Protein AF-M1A283-F1 (afdb_monomer_lite)

Sequence (108 aa):
MWVCYCEGGASSSWCWYCCSSCPKKVLQFAGIEDVFTSSRGSTKTLGNFVKETFDYLMKTYGFLTPDFWKEPSFTKSPFQEYFDILAKPANKVIVYATEEAAPERFEA

Structure (mmCIF, N/CA/C/O backbone):
data_AF-M1A283-F1
#
_entry.id   AF-M1A283-F1
#
loop_
_atom_site.group_PDB
_atom_site.id
_atom_site.type_symbol
_atom_site.label_atom_id
_atom_site.label_alt_id
_atom_site.label_comp_id
_atom_site.label_asym_id
_atom_site.label_entity_id
_atom_site.label_seq_id
_atom_site.pdbx_PDB_ins_code
_atom_site.Cartn_x
_atom_site.Cartn_y
_atom_site.Cartn_z
_atom_site.occupancy
_atom_site.B_iso_or_equiv
_atom_site.auth_seq_id
_atom_site.auth_comp_id
_atom_site.auth_asym_id
_atom_site.auth_atom_id
_atom_site.pdbx_PDB_model_num
ATOM 1 N N . MET A 1 1 ? 1.338 -10.885 -23.058 1.00 28.64 1 MET A N 1
ATOM 2 C CA . MET A 1 1 ? 2.465 -10.377 -23.869 1.00 28.64 1 MET A CA 1
ATOM 3 C C . MET A 1 1 ? 3.256 -9.423 -22.984 1.00 28.64 1 MET A C 1
ATOM 5 O O . MET A 1 1 ? 2.750 -8.358 -22.668 1.00 28.64 1 MET A O 1
ATOM 9 N N . TRP A 1 2 ? 4.396 -9.861 -22.443 1.00 29.39 2 TRP A N 1
ATOM 10 C CA . TRP A 1 2 ? 5.180 -9.086 -21.471 1.00 29.39 2 TRP A CA 1
ATOM 11 C C . TRP A 1 2 ? 6.147 -8.154 -22.201 1.00 29.39 2 TRP A C 1
ATOM 13 O O . TRP A 1 2 ? 6.994 -8.625 -22.955 1.00 29.39 2 TRP A O 1
ATOM 23 N N . VAL A 1 3 ? 6.043 -6.848 -21.956 1.00 37.66 3 VAL A N 1
ATOM 24 C CA . VAL A 1 3 ? 7.045 -5.867 -22.387 1.00 37.66 3 VAL A CA 1
ATOM 25 C C . VAL A 1 3 ? 7.601 -5.185 -21.140 1.00 37.66 3 VAL A C 1
ATOM 27 O O . VAL A 1 3 ? 7.032 -4.224 -20.634 1.00 37.66 3 VAL A O 1
ATOM 30 N N . CYS A 1 4 ? 8.727 -5.697 -20.639 1.00 44.03 4 CYS A N 1
ATOM 31 C CA . CYS A 1 4 ? 9.607 -4.942 -19.747 1.00 44.03 4 CYS A CA 1
ATOM 32 C C . CYS A 1 4 ? 10.531 -4.088 -20.621 1.00 44.03 4 CYS A C 1
ATOM 34 O O . CYS A 1 4 ? 11.513 -4.587 -21.167 1.00 44.03 4 CYS A O 1
ATOM 36 N N . TYR A 1 5 ? 10.205 -2.806 -20.778 1.00 44.09 5 TYR A N 1
ATOM 37 C CA . TYR A 1 5 ? 11.028 -1.851 -21.520 1.00 44.09 5 TYR A CA 1
ATOM 38 C C . TYR A 1 5 ? 11.972 -1.131 -20.546 1.00 44.09 5 TYR A C 1
ATOM 40 O O . TYR A 1 5 ? 11.607 -0.140 -19.917 1.00 44.09 5 TYR A O 1
ATOM 48 N N . CYS A 1 6 ? 13.185 -1.663 -20.382 1.00 46.84 6 CYS A N 1
ATOM 49 C CA . CYS A 1 6 ? 14.248 -1.036 -19.596 1.00 46.84 6 CYS A CA 1
ATOM 50 C C . CYS A 1 6 ? 15.170 -0.236 -20.530 1.00 46.84 6 CYS A C 1
ATOM 52 O O . CYS A 1 6 ? 16.247 -0.697 -20.905 1.00 46.84 6 CYS A O 1
ATOM 54 N N . GLU A 1 7 ? 14.746 0.961 -20.936 1.00 50.47 7 GLU A N 1
ATOM 55 C CA . GLU A 1 7 ? 15.635 1.910 -21.615 1.00 50.47 7 GLU A CA 1
ATOM 56 C C . GLU A 1 7 ? 16.579 2.554 -20.593 1.00 50.47 7 GLU A C 1
ATOM 58 O O . GLU A 1 7 ? 16.143 3.295 -19.713 1.00 50.47 7 GLU A O 1
ATOM 63 N N . GLY A 1 8 ? 17.882 2.275 -20.707 1.00 46.16 8 GLY A N 1
ATOM 64 C CA . GLY A 1 8 ? 18.923 3.035 -20.004 1.00 46.16 8 GLY A CA 1
ATOM 65 C C . GLY A 1 8 ? 20.016 2.192 -19.345 1.00 46.16 8 GLY A C 1
ATOM 66 O O . GLY A 1 8 ? 19.959 1.895 -18.148 1.00 46.16 8 GLY A O 1
ATOM 67 N N . GLY A 1 9 ? 21.037 1.868 -20.148 1.00 51.44 9 GLY A N 1
ATOM 68 C CA . GLY A 1 9 ? 22.374 1.364 -19.802 1.00 51.44 9 GLY A CA 1
ATOM 69 C C . GLY A 1 9 ? 22.651 0.976 -18.344 1.00 51.44 9 GLY A C 1
ATOM 70 O O . GLY A 1 9 ? 22.853 1.831 -17.484 1.00 51.44 9 GLY A O 1
ATOM 71 N N . ALA A 1 10 ? 22.692 -0.328 -18.072 1.00 42.94 10 ALA A N 1
ATOM 72 C CA . ALA A 1 10 ? 23.628 -0.992 -17.155 1.00 42.94 10 ALA A CA 1
ATOM 73 C C . ALA A 1 10 ? 23.378 -2.512 -17.213 1.00 42.94 10 ALA A C 1
ATOM 75 O O . ALA A 1 10 ? 22.271 -2.949 -16.925 1.00 42.94 10 ALA A O 1
ATOM 76 N N . SER A 1 11 ? 24.411 -3.273 -17.598 1.00 44.56 11 SER A N 1
ATOM 77 C CA . SER A 1 11 ? 24.597 -4.735 -17.483 1.00 44.56 11 SER A CA 1
ATOM 78 C C . SER A 1 11 ? 23.332 -5.617 -17.422 1.00 44.56 11 SER A C 1
ATOM 80 O O . SER A 1 11 ? 22.706 -5.825 -16.381 1.00 44.56 11 SER A O 1
ATOM 82 N N . SER A 1 12 ? 22.999 -6.193 -18.573 1.00 50.75 12 SER A N 1
ATOM 83 C CA . SER A 1 12 ? 21.730 -6.834 -18.933 1.00 50.75 12 SER A CA 1
ATOM 84 C C . SER A 1 12 ? 21.395 -8.156 -18.223 1.00 50.75 12 SER A C 1
ATOM 86 O O . SER A 1 12 ? 20.257 -8.605 -18.328 1.00 50.75 12 SER A O 1
ATOM 88 N N . SER A 1 13 ? 22.327 -8.788 -17.501 1.00 45.25 13 SER A N 1
ATOM 89 C CA . SER A 1 13 ? 22.104 -10.145 -16.956 1.00 45.25 13 SER A CA 1
ATOM 90 C C . SER A 1 13 ? 21.457 -10.206 -15.571 1.00 45.25 13 SER A C 1
ATOM 92 O O . SER A 1 13 ? 20.961 -11.261 -15.194 1.00 45.25 13 SER A O 1
ATOM 94 N N . TRP A 1 14 ? 21.424 -9.109 -14.807 1.00 41.06 14 TRP A N 1
ATOM 95 C CA . TRP A 1 14 ? 20.956 -9.142 -13.407 1.00 41.06 14 TRP A CA 1
ATOM 96 C C . TRP A 1 14 ? 19.657 -8.365 -13.144 1.00 41.06 14 TRP A C 1
ATOM 98 O O . TRP A 1 14 ? 18.990 -8.595 -12.136 1.00 41.06 14 TRP A O 1
ATOM 108 N N . CYS A 1 15 ? 19.243 -7.477 -14.054 1.00 49.41 15 CYS A N 1
ATOM 109 C CA . CYS A 1 15 ? 18.059 -6.631 -13.856 1.00 49.41 15 CYS A CA 1
ATOM 110 C C . CYS A 1 15 ? 16.732 -7.421 -13.921 1.00 49.41 15 CYS A C 1
ATOM 112 O O . CYS A 1 15 ? 15.778 -7.092 -13.213 1.00 49.41 15 CYS A O 1
ATOM 114 N N . TRP A 1 16 ? 16.691 -8.515 -14.692 1.00 42.84 16 TRP A N 1
ATOM 115 C CA . TRP A 1 16 ? 15.477 -9.318 -14.887 1.00 42.84 16 TRP A CA 1
ATOM 116 C C . TRP A 1 16 ? 15.042 -10.075 -13.621 1.00 42.84 16 TRP A C 1
ATOM 118 O O . TRP A 1 16 ? 13.849 -10.152 -13.335 1.00 42.84 16 TRP A O 1
ATOM 128 N N . TYR A 1 17 ? 15.985 -10.580 -12.816 1.00 50.59 17 TYR A N 1
ATOM 129 C CA . TYR A 1 17 ? 15.652 -11.369 -11.622 1.00 50.59 17 TYR A CA 1
ATOM 130 C C . TYR A 1 17 ? 15.173 -10.498 -10.441 1.00 50.59 17 TYR A C 1
ATOM 132 O O . TYR A 1 17 ? 14.258 -10.884 -9.707 1.00 50.59 17 TYR A O 1
ATOM 140 N N . CYS A 1 18 ? 15.733 -9.288 -10.289 1.00 45.66 18 CYS A N 1
ATOM 141 C CA . CYS A 1 18 ? 15.370 -8.363 -9.206 1.00 45.66 18 CYS A CA 1
ATOM 142 C C . CYS A 1 18 ? 13.986 -7.717 -9.391 1.00 45.66 18 CYS A C 1
ATOM 144 O O . CYS A 1 18 ? 13.230 -7.626 -8.425 1.00 45.66 18 CYS A O 1
ATOM 146 N N . CYS A 1 19 ? 13.611 -7.312 -10.610 1.00 49.53 19 CYS A N 1
ATOM 147 C CA . CYS A 1 19 ? 12.323 -6.637 -10.828 1.00 49.53 19 CYS A CA 1
ATOM 148 C C . CYS A 1 19 ? 11.109 -7.577 -10.768 1.00 49.53 19 CYS A C 1
ATOM 150 O O . CYS A 1 19 ? 10.011 -7.118 -10.474 1.00 49.53 19 CYS A O 1
ATOM 152 N N . SER A 1 20 ? 11.277 -8.883 -11.009 1.00 59.16 20 SER A N 1
ATOM 153 C CA . SER A 1 20 ? 10.156 -9.836 -10.989 1.00 59.16 20 SER A CA 1
ATOM 154 C C . SER A 1 20 ? 9.795 -10.331 -9.583 1.00 59.16 20 SER A C 1
ATOM 156 O O . SER A 1 20 ? 8.638 -10.665 -9.332 1.00 59.16 20 SER A O 1
ATOM 158 N N . SER A 1 21 ? 10.761 -10.398 -8.661 1.00 65.94 21 SER A N 1
ATOM 159 C CA . SER A 1 21 ? 10.548 -10.989 -7.328 1.00 65.94 21 SER A CA 1
ATOM 160 C C . SER A 1 21 ? 10.044 -9.982 -6.289 1.00 65.94 21 SER A C 1
ATOM 162 O O . SER A 1 21 ? 9.279 -10.347 -5.396 1.00 65.94 21 SER A O 1
ATOM 164 N N . CYS A 1 22 ? 10.454 -8.715 -6.396 1.00 72.06 22 CYS A N 1
ATOM 165 C CA . CYS A 1 22 ? 10.062 -7.661 -5.459 1.00 72.06 22 CYS A CA 1
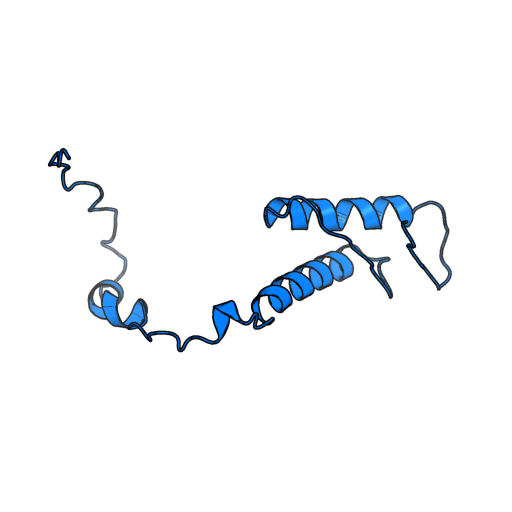ATOM 166 C C . CYS A 1 22 ? 8.558 -7.331 -5.435 1.00 72.06 22 CYS A C 1
ATOM 168 O O . CYS A 1 22 ? 8.007 -7.314 -4.33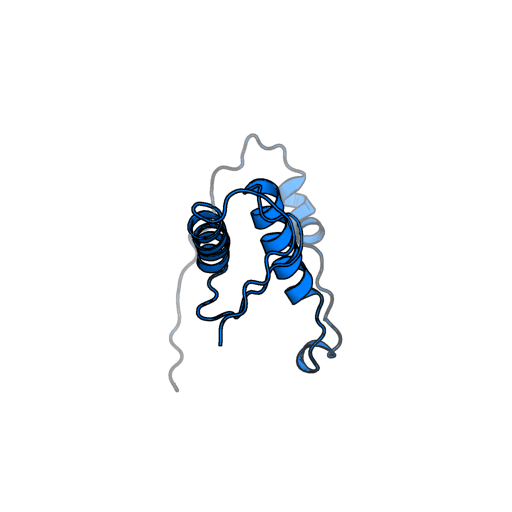4 1.00 72.06 22 CYS A O 1
ATOM 170 N N . PRO A 1 23 ? 7.861 -7.117 -6.572 1.00 77.81 23 PRO A N 1
ATOM 171 C CA . PRO A 1 23 ? 6.438 -6.771 -6.540 1.00 77.81 23 PRO A CA 1
ATOM 172 C C . PRO A 1 23 ? 5.599 -7.970 -6.105 1.00 77.81 23 PRO A C 1
ATOM 174 O O . PRO A 1 23 ? 4.612 -7.806 -5.399 1.00 77.81 23 PRO A O 1
ATOM 177 N N . LYS A 1 24 ? 6.025 -9.189 -6.462 1.00 82.88 24 LYS A N 1
ATOM 178 C CA . LYS A 1 24 ? 5.289 -10.424 -6.182 1.00 82.88 24 LYS A CA 1
ATOM 179 C C . LYS A 1 24 ? 5.010 -10.617 -4.691 1.00 82.88 24 LYS A C 1
ATOM 181 O O . LYS A 1 24 ? 3.899 -10.975 -4.330 1.00 82.88 24 LYS A O 1
ATOM 186 N N . LYS A 1 25 ? 5.987 -10.343 -3.820 1.00 86.19 25 LYS A N 1
ATOM 187 C CA . LYS A 1 25 ? 5.797 -10.463 -2.364 1.00 86.19 25 LYS A CA 1
ATOM 188 C C . LYS A 1 25 ? 4.841 -9.404 -1.815 1.00 86.19 25 LYS A C 1
ATOM 190 O O . LYS A 1 25 ? 3.990 -9.724 -0.997 1.00 86.19 25 LYS A O 1
ATOM 195 N N . VAL A 1 26 ? 4.961 -8.161 -2.282 1.00 86.88 26 VAL A N 1
ATOM 196 C CA . VAL A 1 26 ? 4.078 -7.060 -1.858 1.00 86.88 26 VAL A CA 1
ATOM 197 C C . VAL A 1 26 ? 2.629 -7.344 -2.262 1.00 86.88 26 VAL A C 1
ATOM 199 O O . VAL A 1 26 ? 1.723 -7.183 -1.454 1.00 86.88 26 VAL A O 1
ATOM 202 N N . LEU A 1 27 ? 2.418 -7.837 -3.483 1.00 87.19 27 LEU A N 1
ATOM 203 C CA . LEU A 1 27 ? 1.095 -8.182 -4.006 1.00 87.19 27 LEU A CA 1
ATOM 204 C C . LEU A 1 27 ? 0.471 -9.389 -3.289 1.00 87.19 27 LEU A C 1
ATOM 206 O O . LEU A 1 27 ? -0.727 -9.385 -3.026 1.00 87.19 27 LEU A O 1
ATOM 210 N N . GLN A 1 28 ? 1.285 -10.373 -2.893 1.00 89.19 28 GLN A N 1
ATOM 211 C CA . GLN A 1 28 ? 0.835 -11.488 -2.053 1.00 89.19 28 GLN A CA 1
ATOM 212 C C . GLN A 1 28 ? 0.370 -11.020 -0.671 1.00 89.19 28 GLN A C 1
ATOM 214 O O . GLN A 1 28 ? -0.654 -11.494 -0.190 1.00 89.19 28 GLN A O 1
ATOM 219 N N . PHE A 1 29 ? 1.073 -10.067 -0.047 1.00 88.75 29 PHE A N 1
ATOM 220 C CA . PHE A 1 29 ? 0.623 -9.483 1.222 1.00 88.75 29 PHE A CA 1
ATOM 221 C C . PHE A 1 29 ? -0.666 -8.670 1.077 1.00 88.75 29 PHE A C 1
ATOM 223 O O . PHE A 1 29 ? -1.451 -8.614 2.017 1.00 88.75 29 PHE A O 1
ATOM 230 N N . ALA A 1 30 ? -0.897 -8.069 -0.092 1.00 89.19 30 ALA A N 1
ATOM 231 C CA . ALA A 1 30 ? -2.148 -7.385 -0.402 1.00 89.19 30 ALA A CA 1
ATOM 232 C C . ALA A 1 30 ? -3.309 -8.350 -0.725 1.00 89.19 30 ALA A C 1
ATOM 234 O O . ALA A 1 30 ? -4.449 -7.905 -0.796 1.00 89.19 30 ALA A O 1
ATOM 235 N N . GLY A 1 31 ? -3.040 -9.648 -0.923 1.00 91.25 31 GLY A N 1
ATOM 236 C CA . GLY A 1 31 ? -4.058 -10.648 -1.263 1.00 91.25 31 GLY A CA 1
ATOM 237 C C . GLY A 1 31 ? -4.566 -10.574 -2.707 1.00 91.25 31 GLY A C 1
ATOM 238 O O . GLY A 1 31 ? -5.670 -11.028 -2.983 1.00 91.25 31 GLY A O 1
ATOM 239 N N . ILE A 1 32 ? -3.792 -9.990 -3.629 1.00 88.88 32 ILE A N 1
ATOM 240 C CA . ILE A 1 32 ? -4.176 -9.849 -5.043 1.00 88.88 32 ILE A CA 1
ATOM 241 C C . ILE A 1 32 ? -3.692 -11.082 -5.818 1.00 88.88 32 ILE A C 1
ATOM 243 O O . ILE A 1 32 ? -2.490 -11.352 -5.846 1.00 88.88 32 ILE A O 1
ATOM 247 N N . GLU A 1 33 ? -4.617 -11.818 -6.444 1.00 86.62 33 GLU A N 1
ATOM 248 C CA . GLU A 1 33 ? -4.320 -13.079 -7.146 1.00 86.62 33 GLU A CA 1
ATOM 249 C C . GLU A 1 33 ? -3.642 -12.849 -8.502 1.00 86.62 33 GLU A C 1
ATOM 251 O O . GLU A 1 33 ? -2.564 -13.390 -8.749 1.00 86.62 33 GLU A O 1
ATOM 256 N N . ASP A 1 34 ? -4.219 -11.981 -9.336 1.00 86.69 34 ASP A N 1
ATOM 257 C CA . ASP A 1 34 ? -3.735 -11.703 -10.687 1.00 86.69 34 ASP A CA 1
ATOM 258 C C . ASP A 1 34 ? -3.667 -10.197 -10.958 1.00 86.69 34 ASP A C 1
ATOM 260 O O . ASP A 1 34 ? -4.645 -9.463 -10.817 1.00 86.69 34 ASP A O 1
ATOM 264 N N . VAL A 1 35 ? -2.492 -9.719 -11.380 1.00 84.31 35 VAL A N 1
ATOM 265 C CA . VAL A 1 35 ? -2.280 -8.317 -11.755 1.00 84.31 35 VAL A CA 1
ATOM 266 C C . VAL A 1 35 ? -1.225 -8.193 -12.847 1.00 84.31 35 VAL A C 1
ATOM 268 O O . VAL A 1 35 ? -0.134 -8.766 -12.777 1.00 84.31 35 VAL A O 1
ATOM 271 N N . PHE A 1 36 ? -1.533 -7.393 -13.865 1.00 85.75 36 PHE A N 1
ATOM 272 C CA . PHE A 1 36 ? -0.543 -6.986 -14.852 1.00 85.75 36 PHE A CA 1
ATOM 273 C C . PHE A 1 36 ? 0.295 -5.848 -14.282 1.00 85.75 36 PHE A C 1
ATOM 275 O O . PHE A 1 36 ? -0.230 -4.808 -13.893 1.00 85.75 36 PHE A O 1
ATOM 282 N N . THR A 1 37 ? 1.612 -6.039 -14.240 1.00 79.75 37 THR A N 1
ATOM 283 C CA . THR A 1 37 ? 2.545 -5.025 -13.748 1.00 79.75 37 THR A CA 1
ATOM 284 C C . THR A 1 37 ? 3.449 -4.565 -14.880 1.00 79.75 37 THR A C 1
ATOM 286 O O . THR A 1 37 ? 4.056 -5.362 -15.591 1.00 79.75 37 THR A O 1
ATOM 289 N N . SER A 1 38 ? 3.540 -3.251 -15.049 1.00 80.88 38 SER A N 1
ATOM 290 C CA . SER A 1 38 ? 4.516 -2.612 -15.923 1.00 80.88 38 SER A CA 1
ATOM 291 C C . SER A 1 38 ? 5.231 -1.546 -15.117 1.00 80.88 38 SER A C 1
ATOM 293 O O . SER A 1 38 ? 4.583 -0.685 -14.524 1.00 80.88 38 SER A O 1
ATOM 295 N N . SER A 1 39 ? 6.556 -1.588 -15.093 1.00 75.12 39 SER A N 1
ATOM 296 C CA . SER A 1 39 ? 7.367 -0.571 -14.436 1.00 75.12 39 SER A CA 1
ATOM 297 C C . SER A 1 39 ? 8.175 0.197 -15.476 1.00 75.12 39 SER A C 1
ATOM 299 O O . SER A 1 39 ? 8.660 -0.369 -16.455 1.00 75.12 39 SER A O 1
ATOM 301 N N . ARG A 1 40 ? 8.284 1.514 -15.289 1.00 78.94 40 ARG A N 1
ATOM 302 C CA . ARG A 1 40 ? 9.057 2.420 -16.145 1.00 78.94 40 ARG A CA 1
ATOM 303 C C . ARG A 1 40 ? 9.901 3.323 -15.249 1.00 78.94 40 ARG A C 1
ATOM 305 O O . ARG A 1 40 ? 9.427 3.764 -14.207 1.00 78.94 40 ARG A O 1
ATOM 312 N N . GLY A 1 41 ? 11.138 3.604 -15.653 1.00 77.06 41 GLY A N 1
ATOM 313 C CA . GLY A 1 41 ? 12.075 4.440 -14.894 1.00 77.06 41 GLY A CA 1
ATOM 314 C C . GLY A 1 41 ? 13.167 3.639 -14.179 1.00 77.06 41 GLY A C 1
ATOM 315 O O . GLY A 1 41 ? 13.491 2.521 -14.571 1.00 77.06 41 GLY A O 1
ATOM 316 N N . SER A 1 42 ? 13.780 4.230 -13.147 1.00 72.88 42 SER A N 1
ATOM 317 C CA . SER A 1 42 ? 14.915 3.624 -12.436 1.00 72.88 42 SER A CA 1
ATOM 318 C C . SER A 1 42 ? 14.455 2.552 -11.444 1.00 72.88 42 SER A C 1
ATOM 320 O O . SER A 1 42 ? 14.337 2.788 -10.244 1.00 72.88 42 SER A O 1
ATOM 322 N N . THR A 1 43 ? 14.225 1.345 -11.955 1.00 71.06 43 THR A N 1
ATOM 323 C CA . THR A 1 43 ? 13.876 0.147 -11.171 1.00 71.06 43 THR A CA 1
ATOM 324 C C . THR A 1 43 ? 15.106 -0.618 -10.668 1.00 71.06 43 THR A C 1
ATOM 326 O O . THR A 1 43 ? 14.999 -1.730 -10.156 1.00 71.06 43 THR A O 1
ATOM 329 N N . LYS A 1 44 ? 16.302 -0.022 -10.801 1.00 71.06 44 LYS A N 1
ATOM 330 C CA . LYS A 1 44 ? 17.584 -0.642 -10.428 1.00 71.06 44 LYS A CA 1
ATOM 331 C C . LYS A 1 44 ? 17.716 -0.861 -8.917 1.00 71.06 44 LYS A C 1
ATOM 333 O O . LYS A 1 44 ? 18.440 -1.759 -8.499 1.00 71.06 44 LYS A O 1
ATOM 338 N N . THR A 1 45 ? 17.031 -0.059 -8.099 1.00 79.69 45 THR A N 1
ATOM 339 C CA . THR A 1 45 ? 17.044 -0.177 -6.636 1.00 79.69 45 THR A CA 1
ATOM 340 C C . THR A 1 45 ? 15.743 -0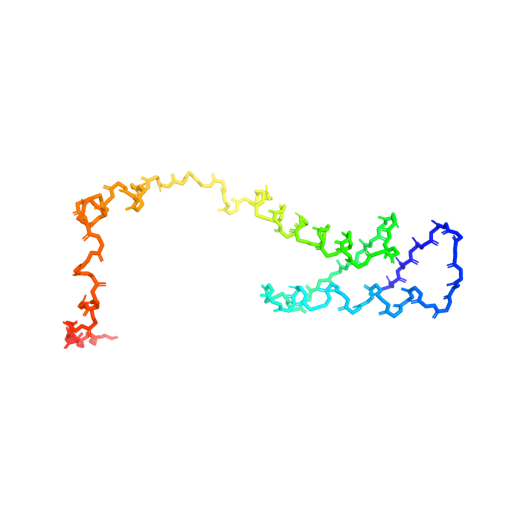.783 -6.117 1.00 79.69 45 THR A C 1
ATOM 342 O O . THR A 1 45 ? 14.641 -0.370 -6.479 1.00 79.69 45 THR A O 1
ATOM 345 N N . LEU A 1 46 ? 15.879 -1.744 -5.201 1.00 78.38 46 LEU A N 1
ATOM 346 C CA . LEU A 1 46 ? 14.748 -2.446 -4.592 1.00 78.38 46 LEU A CA 1
ATOM 347 C C . LEU A 1 46 ? 13.819 -1.491 -3.826 1.00 78.38 46 LEU A C 1
ATOM 349 O O . LEU A 1 46 ? 12.601 -1.597 -3.939 1.00 78.38 46 LEU A O 1
ATOM 353 N N . GLY A 1 47 ? 14.386 -0.540 -3.077 1.00 83.00 47 GLY A N 1
ATOM 354 C CA . GLY A 1 47 ? 13.616 0.382 -2.235 1.00 83.00 47 GLY A CA 1
ATOM 355 C C . GLY A 1 47 ? 12.668 1.285 -3.027 1.00 83.00 47 GLY A C 1
ATOM 356 O O . GLY A 1 47 ? 11.500 1.410 -2.665 1.00 83.00 47 GLY A O 1
ATOM 357 N N . ASN A 1 48 ? 13.136 1.849 -4.145 1.00 83.44 48 ASN A N 1
ATOM 358 C CA . ASN A 1 48 ? 12.291 2.680 -5.006 1.00 83.44 48 ASN A CA 1
ATOM 359 C C . ASN A 1 48 ? 11.159 1.844 -5.601 1.00 83.44 48 ASN A C 1
ATOM 361 O O . ASN A 1 48 ? 10.003 2.241 -5.564 1.00 83.44 48 ASN A O 1
ATOM 365 N N . PHE A 1 49 ? 11.479 0.644 -6.076 1.00 81.62 49 PHE A N 1
ATOM 366 C CA . PHE A 1 49 ? 10.503 -0.236 -6.697 1.00 81.62 49 PHE A CA 1
ATOM 367 C C . PHE A 1 49 ? 9.377 -0.669 -5.735 1.00 81.62 49 PHE A C 1
ATOM 369 O O . PHE A 1 49 ? 8.199 -0.645 -6.098 1.00 81.62 49 PHE A O 1
ATOM 376 N N . VAL A 1 50 ? 9.716 -1.018 -4.489 1.00 87.19 50 VAL A N 1
ATOM 377 C CA . VAL A 1 50 ? 8.725 -1.384 -3.460 1.00 87.19 50 VAL A CA 1
ATOM 378 C C . VAL A 1 50 ? 7.859 -0.186 -3.073 1.00 87.19 50 VAL A C 1
ATOM 380 O O . VAL A 1 50 ? 6.640 -0.325 -2.986 1.00 87.19 50 VAL A O 1
ATOM 383 N N . LYS A 1 51 ? 8.464 0.996 -2.899 1.00 87.44 51 LYS A N 1
ATOM 384 C CA . LYS A 1 51 ? 7.730 2.229 -2.597 1.00 87.44 51 LYS A CA 1
ATOM 385 C C . LYS A 1 51 ? 6.703 2.554 -3.681 1.00 87.44 51 LYS A C 1
ATOM 387 O O . LYS A 1 51 ? 5.553 2.821 -3.354 1.00 87.44 51 LYS A O 1
ATOM 392 N N . GLU A 1 52 ? 7.098 2.516 -4.951 1.00 88.94 52 GLU A N 1
ATOM 393 C CA . GLU A 1 52 ? 6.181 2.818 -6.057 1.00 88.94 52 GLU A CA 1
ATOM 394 C C . GLU A 1 52 ? 5.060 1.772 -6.175 1.00 88.94 52 GLU A C 1
ATOM 396 O O . GLU A 1 52 ? 3.919 2.119 -6.468 1.00 88.94 52 GLU A O 1
ATOM 401 N N . THR A 1 53 ? 5.347 0.500 -5.872 1.00 86.50 53 THR A N 1
ATOM 402 C CA . THR A 1 53 ? 4.311 -0.549 -5.824 1.00 86.50 53 THR A CA 1
ATOM 403 C C . THR A 1 53 ? 3.272 -0.252 -4.737 1.00 86.50 53 THR A C 1
ATOM 405 O O . THR A 1 53 ? 2.075 -0.385 -4.973 1.00 86.50 53 THR A O 1
ATOM 408 N N . PHE A 1 54 ? 3.713 0.189 -3.555 1.00 89.50 54 PHE A N 1
ATOM 409 C CA . PHE A 1 54 ? 2.812 0.569 -2.466 1.00 89.50 54 PHE A CA 1
ATOM 410 C C . PHE A 1 54 ? 2.001 1.830 -2.794 1.00 89.50 54 PHE A C 1
ATOM 412 O O . PHE A 1 54 ? 0.801 1.874 -2.544 1.00 89.50 54 PHE A O 1
ATOM 419 N N . ASP A 1 55 ? 2.632 2.832 -3.407 1.00 90.25 55 ASP A N 1
ATOM 420 C CA . ASP A 1 55 ? 1.952 4.052 -3.851 1.00 90.25 55 ASP A CA 1
ATOM 421 C C . ASP A 1 55 ? 0.853 3.760 -4.886 1.00 90.25 55 ASP A C 1
ATOM 423 O O . ASP A 1 55 ? -0.249 4.303 -4.801 1.00 90.25 55 ASP A O 1
ATOM 427 N N . TYR A 1 56 ? 1.101 2.836 -5.819 1.00 88.88 56 TYR A N 1
ATOM 428 C CA . TYR A 1 56 ? 0.078 2.376 -6.756 1.00 88.88 56 TYR A CA 1
ATOM 429 C C . TYR A 1 56 ? -1.110 1.712 -6.043 1.00 88.88 56 TYR A C 1
ATOM 431 O O . TYR A 1 56 ? -2.254 2.041 -6.350 1.00 88.88 56 TYR A O 1
ATOM 439 N N . LEU A 1 57 ? -0.860 0.844 -5.055 1.00 89.75 57 LEU A N 1
ATOM 440 C CA . LEU A 1 57 ? -1.918 0.230 -4.239 1.00 89.75 57 LEU A CA 1
ATOM 441 C C . LEU A 1 57 ? -2.702 1.265 -3.418 1.00 89.75 57 LEU A C 1
ATOM 443 O O . LEU A 1 57 ? -3.908 1.144 -3.261 1.00 89.75 57 LEU A O 1
ATOM 447 N N . MET A 1 58 ? -2.065 2.322 -2.913 1.00 92.12 58 MET A N 1
ATOM 448 C CA . MET A 1 58 ? -2.812 3.398 -2.251 1.00 92.12 58 MET A CA 1
ATOM 449 C C . MET A 1 58 ? -3.732 4.129 -3.233 1.00 92.12 58 MET A C 1
ATOM 451 O O . MET A 1 58 ? -4.875 4.445 -2.903 1.00 92.12 58 MET A O 1
ATOM 455 N N . LYS A 1 59 ? -3.266 4.351 -4.466 1.00 91.44 59 LYS A N 1
ATOM 456 C CA . LYS A 1 59 ? -4.061 4.985 -5.523 1.00 91.44 59 LYS A CA 1
ATOM 457 C C . LYS A 1 59 ? -5.250 4.138 -5.963 1.00 91.44 59 LYS A C 1
ATOM 459 O O . LYS A 1 59 ? -6.227 4.733 -6.408 1.00 91.44 59 LYS A O 1
ATOM 464 N N . THR A 1 60 ? -5.232 2.808 -5.802 1.00 91.06 60 THR A N 1
ATOM 465 C CA . THR A 1 60 ? -6.408 1.975 -6.126 1.00 91.06 60 THR A CA 1
ATOM 466 C C . THR A 1 60 ? -7.624 2.357 -5.289 1.00 91.06 60 THR A C 1
ATOM 468 O O . THR A 1 60 ? -8.724 2.406 -5.825 1.00 91.06 60 THR A O 1
ATOM 471 N N . TYR A 1 61 ? -7.432 2.731 -4.020 1.00 89.12 61 TYR A N 1
ATOM 472 C CA . TYR A 1 61 ? -8.510 3.247 -3.166 1.00 89.12 61 TYR A CA 1
ATOM 473 C C . TYR A 1 61 ? -8.958 4.670 -3.532 1.00 89.12 61 TYR A C 1
ATOM 475 O O . TYR A 1 61 ? -10.027 5.104 -3.117 1.00 89.12 61 TYR A O 1
ATOM 483 N N . GLY A 1 62 ? -8.153 5.403 -4.306 1.00 88.94 62 GLY A N 1
ATOM 484 C CA . GLY A 1 62 ? -8.511 6.717 -4.839 1.00 88.94 62 GLY A CA 1
ATOM 485 C C . GLY A 1 62 ? -9.344 6.660 -6.124 1.00 88.94 62 GLY A C 1
ATOM 486 O O . GLY A 1 62 ? -9.851 7.695 -6.554 1.00 88.94 62 GLY A O 1
ATOM 487 N N . PHE A 1 63 ? -9.490 5.487 -6.754 1.00 89.50 63 PHE A N 1
ATOM 488 C CA . PHE A 1 63 ? -10.363 5.332 -7.916 1.00 89.50 63 PHE A CA 1
ATOM 489 C C . PHE A 1 63 ? -11.820 5.218 -7.479 1.00 89.50 63 PHE A C 1
ATOM 491 O O . PHE A 1 63 ? -12.211 4.289 -6.776 1.00 89.50 63 PHE A O 1
ATOM 498 N N . LEU A 1 64 ? -12.636 6.154 -7.955 1.00 89.38 64 LEU A N 1
ATOM 499 C CA . LEU A 1 64 ? -14.061 6.179 -7.678 1.00 89.38 64 LEU A CA 1
ATOM 500 C C . LEU A 1 64 ? -14.829 5.424 -8.772 1.00 89.38 64 LEU A C 1
ATOM 502 O O . LEU A 1 64 ? -15.154 5.988 -9.820 1.00 89.38 64 LEU A O 1
ATOM 506 N N . THR A 1 65 ? -15.110 4.144 -8.535 1.00 89.25 65 THR A N 1
ATOM 507 C CA . THR A 1 65 ? -16.032 3.363 -9.372 1.00 89.25 65 THR A CA 1
ATOM 508 C C . THR A 1 65 ? -17.481 3.808 -9.129 1.00 89.25 65 THR A C 1
ATOM 510 O O . THR A 1 65 ? -17.780 4.357 -8.064 1.00 89.25 65 THR A O 1
ATOM 513 N N . PRO A 1 66 ? -18.402 3.606 -10.091 1.00 91.06 66 PRO A N 1
ATOM 514 C CA . PRO A 1 66 ? -19.806 4.009 -9.946 1.00 91.06 66 PRO A CA 1
ATOM 515 C C . PRO A 1 66 ? -20.511 3.406 -8.723 1.00 91.06 66 PRO A C 1
ATOM 517 O O . PRO A 1 66 ? -21.442 4.009 -8.195 1.00 91.06 66 PRO A O 1
ATOM 520 N N . ASP A 1 67 ? -20.032 2.269 -8.218 1.00 87.38 67 ASP A N 1
ATOM 521 C CA . ASP A 1 67 ? -20.520 1.639 -6.986 1.00 87.38 67 ASP A CA 1
ATOM 522 C C . ASP A 1 67 ? -20.281 2.500 -5.733 1.00 87.38 67 ASP A C 1
ATOM 524 O O . ASP A 1 67 ? -21.040 2.435 -4.767 1.00 87.38 67 ASP A O 1
ATOM 528 N N . PHE A 1 68 ? -19.245 3.342 -5.756 1.00 87.12 68 PHE A N 1
ATOM 529 C CA . PHE A 1 68 ? -18.849 4.204 -4.643 1.00 87.12 68 PHE A CA 1
ATOM 530 C C . PHE A 1 68 ? -19.391 5.639 -4.755 1.00 87.12 68 PHE A C 1
ATOM 532 O O . PHE A 1 68 ? -19.040 6.486 -3.940 1.00 87.12 68 PHE A O 1
ATOM 539 N N . TRP A 1 69 ? -20.255 5.940 -5.733 1.00 89.50 69 TRP A N 1
ATOM 540 C CA . TRP A 1 69 ? -20.868 7.275 -5.888 1.00 89.50 69 TRP A CA 1
ATOM 541 C C . TRP A 1 69 ? -21.984 7.565 -4.889 1.00 89.50 69 TRP A C 1
ATOM 543 O O . TRP A 1 69 ? -22.418 8.710 -4.760 1.00 89.50 69 TRP A O 1
ATOM 553 N N . LYS A 1 70 ? -22.473 6.537 -4.195 1.00 88.81 70 LYS A N 1
ATOM 554 C CA . LYS A 1 70 ? -23.468 6.715 -3.146 1.00 88.81 70 LYS A CA 1
ATOM 555 C C . LYS A 1 70 ? -22.876 7.545 -2.007 1.00 88.81 70 LYS A C 1
ATOM 557 O O . LYS A 1 70 ? -21.743 7.326 -1.590 1.00 88.81 70 LYS A O 1
ATOM 562 N N . GLU A 1 71 ? -23.678 8.459 -1.476 1.00 86.56 71 GLU A N 1
ATOM 563 C CA . GLU A 1 71 ? -23.291 9.276 -0.329 1.00 86.56 71 GLU A CA 1
ATOM 564 C C . GLU A 1 71 ? -22.907 8.383 0.869 1.00 86.56 71 GLU A C 1
ATOM 566 O O . GLU A 1 71 ? -23.705 7.524 1.274 1.00 86.56 71 GLU A O 1
ATOM 571 N N . PRO A 1 72 ? -21.701 8.548 1.446 1.00 86.75 72 PRO A N 1
ATOM 572 C CA . PRO A 1 72 ? -21.310 7.801 2.630 1.00 86.75 72 PRO A CA 1
ATOM 573 C C . PRO A 1 72 ? -22.087 8.311 3.848 1.00 86.75 72 PRO A C 1
ATOM 575 O O . PRO A 1 72 ? -22.169 9.514 4.099 1.00 86.75 72 PRO A O 1
ATOM 578 N N . SER A 1 73 ? -22.632 7.398 4.652 1.00 87.50 73 SER A N 1
ATOM 579 C CA . SER A 1 73 ? -23.200 7.751 5.953 1.00 87.50 73 SER A CA 1
ATOM 580 C C . SER A 1 73 ? -22.070 7.994 6.951 1.00 87.50 73 SER A C 1
ATOM 582 O O . SER A 1 73 ? -21.344 7.064 7.306 1.00 87.50 73 SER A O 1
ATOM 584 N N . PHE A 1 74 ? -21.919 9.230 7.421 1.00 85.81 74 PHE A N 1
ATOM 585 C CA . PHE A 1 74 ? -20.908 9.568 8.419 1.00 85.81 74 PHE A CA 1
ATOM 586 C C . PHE A 1 74 ? -21.313 9.043 9.800 1.00 85.81 74 PHE A C 1
ATOM 588 O O . PHE A 1 74 ? -22.249 9.545 10.423 1.00 85.81 74 PHE A O 1
ATOM 595 N N . THR A 1 75 ? -20.595 8.036 10.290 1.00 89.56 75 THR A N 1
ATOM 596 C CA . THR A 1 75 ? -20.661 7.608 11.690 1.00 89.56 75 THR A CA 1
ATOM 597 C C . THR A 1 75 ? -19.716 8.457 12.538 1.00 89.56 75 THR A C 1
ATOM 599 O O . THR A 1 75 ? -18.823 9.136 12.021 1.00 89.56 75 THR A O 1
ATOM 602 N N . LYS A 1 76 ? -19.900 8.445 13.860 1.00 90.19 76 LYS A N 1
ATOM 603 C CA . LYS A 1 76 ? -18.957 9.107 14.768 1.00 90.19 76 LYS A CA 1
ATOM 604 C C . LYS A 1 76 ? -17.598 8.409 14.661 1.00 90.19 76 LYS A C 1
ATOM 606 O O . LYS A 1 76 ? -17.523 7.214 14.37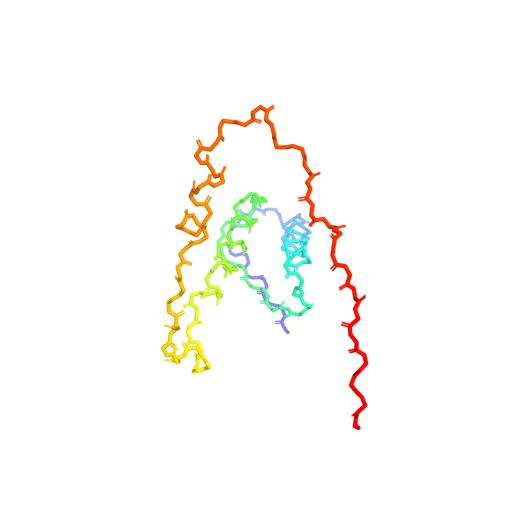8 1.00 90.19 76 LYS A O 1
ATOM 611 N N . SER A 1 77 ? -16.511 9.158 14.842 1.00 89.12 77 SER A N 1
ATOM 612 C CA . SER A 1 77 ? -15.180 8.551 14.837 1.00 89.12 77 SER A CA 1
ATOM 613 C C . SER A 1 77 ? -15.009 7.671 16.086 1.00 89.12 77 SER A C 1
ATOM 615 O O . SER A 1 77 ? -15.527 8.022 17.147 1.00 89.12 77 SER A O 1
ATOM 617 N N . PRO A 1 78 ? -14.244 6.569 16.023 1.00 91.19 78 PRO A N 1
ATOM 618 C CA . PRO A 1 78 ? -14.026 5.706 17.189 1.00 91.19 78 PRO A CA 1
ATOM 619 C C . PRO A 1 78 ? -13.453 6.460 18.400 1.00 91.19 78 PRO A C 1
ATOM 621 O O . PRO A 1 78 ? -13.787 6.174 19.546 1.00 91.19 78 PRO A O 1
ATOM 624 N N . PHE A 1 79 ? -12.637 7.490 18.157 1.00 88.50 79 PHE A N 1
ATOM 625 C CA . PHE A 1 79 ? -12.122 8.369 19.210 1.00 88.50 79 PHE A CA 1
ATOM 626 C C . PHE A 1 79 ? -13.221 9.168 19.922 1.00 88.50 79 PHE A C 1
ATOM 628 O O . PHE A 1 79 ? -13.099 9.437 21.114 1.00 88.50 79 PHE A O 1
ATOM 635 N N . GLN A 1 80 ? -14.283 9.543 19.205 1.00 89.38 80 GLN A N 1
ATOM 636 C CA . GLN A 1 80 ? -15.438 10.242 19.762 1.00 89.38 80 GLN A CA 1
ATOM 637 C C . GLN A 1 80 ? -16.291 9.309 20.634 1.00 89.38 80 GLN A C 1
ATOM 639 O O . GLN A 1 80 ? -16.826 9.746 21.647 1.00 89.38 80 GLN A O 1
ATOM 644 N N . GLU A 1 81 ? -16.439 8.041 20.244 1.00 87.81 81 GLU A N 1
ATOM 645 C CA . GLU A 1 81 ? -17.288 7.065 20.944 1.00 87.81 81 GLU A CA 1
ATOM 646 C C . GLU A 1 81 ? -16.630 6.514 22.213 1.00 87.81 81 GLU A C 1
ATOM 648 O O . GLU A 1 81 ? -17.293 6.347 23.232 1.00 87.81 81 GLU A O 1
ATOM 653 N N . TYR A 1 82 ? -15.317 6.278 22.176 1.00 87.31 82 TYR A N 1
ATOM 654 C CA . TYR A 1 82 ? -14.567 5.677 23.283 1.00 87.31 82 TYR A CA 1
ATOM 655 C C . TYR A 1 82 ? -13.757 6.691 24.099 1.00 87.31 82 TYR A C 1
ATOM 657 O O . TYR A 1 82 ? -12.841 6.305 24.832 1.00 87.31 82 TYR A O 1
ATOM 665 N N . PHE A 1 83 ? -14.091 7.982 24.001 1.00 88.38 83 PHE A N 1
ATOM 666 C CA . PHE A 1 83 ? -13.395 9.055 24.718 1.00 88.38 83 PHE A CA 1
ATOM 667 C C . PHE A 1 83 ? -13.298 8.776 26.228 1.00 88.38 83 PHE A C 1
ATOM 669 O O . PHE A 1 83 ? -12.225 8.911 26.815 1.00 88.38 83 PHE A O 1
ATOM 676 N N . ASP A 1 84 ? -14.375 8.275 26.840 1.00 85.56 84 ASP A N 1
ATOM 677 C CA . ASP A 1 84 ? -14.432 7.962 28.275 1.00 85.56 84 ASP A CA 1
ATOM 678 C C . ASP A 1 84 ? -13.500 6.812 28.695 1.00 85.56 84 ASP A C 1
ATOM 680 O O . ASP A 1 84 ? -13.078 6.723 29.851 1.00 85.56 84 ASP A O 1
ATOM 684 N N . ILE A 1 85 ? -13.185 5.904 27.767 1.00 87.19 85 ILE A N 1
ATOM 685 C CA . ILE A 1 85 ? -12.279 4.771 27.995 1.00 87.19 85 ILE A CA 1
ATOM 686 C C . ILE A 1 85 ? -10.829 5.241 27.854 1.00 87.19 85 ILE A C 1
ATOM 688 O O . ILE A 1 85 ? -9.990 4.897 28.685 1.00 87.19 85 ILE A O 1
ATOM 692 N 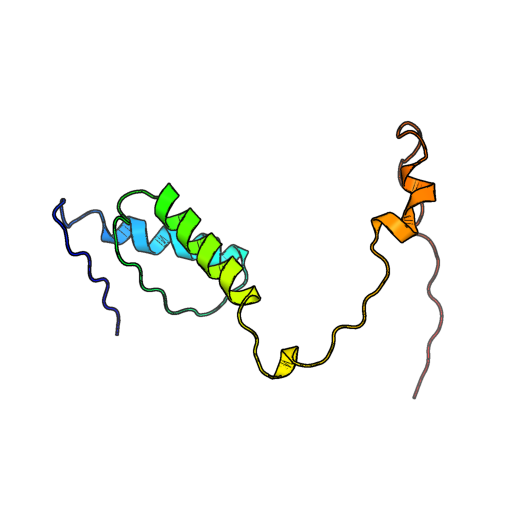N . LEU A 1 86 ? -10.550 6.066 26.842 1.00 81.94 86 LEU A N 1
ATOM 693 C CA . LEU A 1 86 ? -9.221 6.611 26.552 1.00 81.94 86 LEU A CA 1
ATOM 694 C C . LEU A 1 86 ? -8.765 7.662 27.575 1.00 81.94 86 LEU A C 1
ATOM 696 O O . LEU A 1 86 ? -7.570 7.793 27.825 1.00 81.94 86 LEU A O 1
ATOM 700 N N . ALA A 1 87 ? -9.699 8.393 28.190 1.00 84.25 87 ALA A N 1
ATOM 701 C CA . ALA A 1 87 ? -9.401 9.390 29.219 1.00 84.25 87 ALA A CA 1
ATOM 702 C C . ALA A 1 87 ? -8.895 8.776 30.541 1.00 84.25 87 ALA A C 1
ATOM 704 O O . ALA A 1 87 ? -8.359 9.487 31.395 1.00 84.25 87 ALA A O 1
ATOM 705 N N . LYS A 1 88 ? -9.053 7.459 30.736 1.00 83.56 88 LYS A N 1
ATOM 706 C CA . LYS A 1 88 ? -8.581 6.758 31.937 1.00 83.56 88 LYS A CA 1
ATOM 707 C C . LYS A 1 88 ? -7.082 6.437 31.801 1.00 83.56 88 LYS A C 1
ATOM 709 O O . LYS A 1 88 ? -6.670 5.884 30.785 1.00 83.56 88 LYS A O 1
ATOM 714 N N . PRO A 1 89 ? -6.242 6.730 32.814 1.00 77.62 89 PRO A N 1
ATOM 715 C CA . PRO A 1 89 ? -4.806 6.467 32.738 1.00 77.62 89 PRO A CA 1
ATOM 716 C C . PRO A 1 89 ? -4.507 4.961 32.619 1.00 77.62 89 PRO A C 1
ATOM 718 O O . PRO A 1 89 ? -5.078 4.140 33.337 1.00 77.62 89 PRO A O 1
ATOM 721 N N . ALA A 1 90 ? -3.562 4.614 31.738 1.00 65.88 90 ALA A N 1
ATOM 722 C CA . ALA A 1 90 ? -3.285 3.270 31.209 1.00 65.88 90 ALA A CA 1
ATOM 723 C C . ALA A 1 90 ? -2.843 2.178 32.214 1.00 65.88 90 ALA A C 1
ATOM 725 O O . ALA A 1 90 ? -2.610 1.040 31.818 1.00 65.88 90 ALA A O 1
ATOM 726 N N . ASN A 1 91 ? -2.762 2.461 33.515 1.00 59.41 91 ASN A N 1
ATOM 727 C CA . ASN A 1 91 ? -2.280 1.499 34.520 1.00 59.41 91 ASN A CA 1
ATOM 728 C C . ASN A 1 91 ? -3.309 0.424 34.938 1.00 59.41 91 ASN A C 1
ATOM 730 O O . ASN A 1 91 ? -3.038 -0.346 35.857 1.00 59.41 91 ASN A O 1
ATOM 734 N N . LYS A 1 92 ? -4.494 0.355 34.310 1.00 57.03 92 LYS A N 1
ATOM 735 C CA . LYS A 1 92 ? -5.576 -0.578 34.699 1.00 57.03 92 LYS A CA 1
ATOM 736 C C . LYS A 1 92 ? -6.351 -1.221 33.539 1.00 57.03 92 LYS A C 1
ATOM 738 O O . LYS A 1 92 ? -7.487 -1.645 33.738 1.00 57.03 92 LYS A O 1
ATOM 743 N N . VAL A 1 93 ? -5.777 -1.320 32.339 1.00 55.22 93 VAL A N 1
ATOM 744 C CA . VAL A 1 93 ? -6.471 -1.943 31.194 1.00 55.22 93 VAL A CA 1
ATOM 745 C C . VAL A 1 93 ? -5.754 -3.223 30.771 1.00 55.22 93 VAL A C 1
ATOM 747 O O . VAL A 1 93 ? -5.031 -3.266 29.784 1.00 55.22 93 VAL A O 1
ATOM 750 N N . ILE A 1 94 ? -5.954 -4.278 31.559 1.00 54.59 94 ILE A N 1
ATOM 751 C CA . ILE A 1 94 ? -5.777 -5.667 31.130 1.00 54.59 94 ILE A CA 1
ATOM 752 C C . ILE A 1 94 ? -7.181 -6.24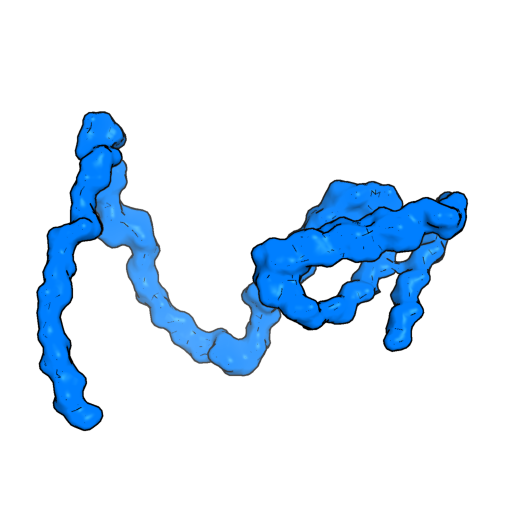3 30.942 1.00 54.59 94 ILE A C 1
ATOM 754 O O . ILE A 1 94 ? -7.915 -6.374 31.909 1.00 54.59 94 ILE A O 1
ATOM 758 N N . VAL A 1 95 ? -7.523 -6.504 29.678 1.00 52.06 95 VAL A N 1
ATOM 759 C CA . VAL A 1 95 ? -8.447 -7.529 29.160 1.00 52.06 95 VAL A CA 1
ATOM 760 C C . VAL A 1 95 ? -9.674 -7.863 30.025 1.00 52.06 95 VAL A C 1
ATOM 762 O O . VAL A 1 95 ? -9.618 -8.758 30.862 1.00 52.06 95 VAL A O 1
ATOM 765 N N . TYR A 1 96 ? -10.824 -7.256 29.719 1.00 47.22 96 TYR A N 1
ATOM 766 C CA . TYR A 1 96 ? -12.132 -7.845 30.034 1.00 47.22 96 TYR A CA 1
ATOM 767 C C . TYR A 1 96 ? -13.088 -7.616 28.854 1.00 47.22 96 TYR A C 1
ATOM 769 O O . TYR A 1 96 ? -13.062 -6.538 28.263 1.00 47.22 96 TYR A O 1
ATOM 777 N N . ALA A 1 97 ? -13.933 -8.618 28.587 1.00 48.25 97 ALA A N 1
ATOM 778 C CA . ALA A 1 97 ? -14.996 -8.703 27.572 1.00 48.25 97 ALA A CA 1
ATOM 779 C C . ALA A 1 97 ? -14.660 -9.409 26.237 1.00 48.25 97 ALA A C 1
ATOM 781 O O . ALA A 1 97 ? -14.947 -8.908 25.155 1.00 48.25 97 ALA A O 1
ATOM 782 N N . THR A 1 98 ? -14.164 -10.647 26.318 1.00 43.53 98 THR A N 1
ATOM 783 C CA . THR A 1 98 ? -14.705 -11.733 25.475 1.00 43.53 98 THR A CA 1
ATOM 784 C C . THR A 1 98 ? -15.412 -12.732 26.383 1.00 43.53 98 THR A C 1
ATOM 786 O O . THR A 1 98 ? -14.922 -13.834 26.597 1.00 43.53 98 THR A O 1
ATOM 789 N N . GLU A 1 99 ? -16.522 -12.317 26.986 1.00 55.03 99 GLU A N 1
ATOM 790 C CA . GLU A 1 99 ? -17.440 -13.234 27.660 1.00 55.03 99 GLU A CA 1
ATOM 791 C C . GLU A 1 99 ? -18.796 -12.537 27.806 1.00 55.03 99 GLU A C 1
ATOM 793 O O . GLU A 1 99 ? -19.040 -11.896 28.814 1.00 55.03 99 GLU A O 1
ATOM 798 N N . GLU A 1 100 ? -19.636 -12.606 26.766 1.00 40.88 100 GLU A N 1
ATOM 799 C CA . GLU A 1 100 ? -21.106 -12.595 26.873 1.00 40.88 100 GLU A CA 1
ATOM 800 C C . GLU A 1 100 ? -21.702 -13.427 25.716 1.00 40.88 100 GLU A C 1
ATOM 802 O O . GLU A 1 100 ? -21.817 -12.989 24.576 1.00 40.88 100 GLU A O 1
ATOM 807 N N . ALA A 1 101 ? -21.948 -14.699 26.045 1.00 40.16 101 ALA A N 1
ATOM 808 C CA . ALA A 1 101 ? -23.081 -15.555 25.678 1.00 40.16 101 ALA A CA 1
ATOM 809 C C . ALA A 1 101 ? -23.736 -15.465 24.275 1.00 40.16 101 ALA A C 1
ATOM 811 O O . ALA A 1 101 ? -24.485 -14.546 23.964 1.00 40.16 101 ALA A O 1
ATOM 812 N N . ALA A 1 102 ? -23.632 -16.568 23.519 1.00 51.22 102 ALA A N 1
ATOM 813 C CA . ALA A 1 102 ? -24.756 -17.069 22.713 1.00 51.22 102 ALA A CA 1
ATOM 814 C C . ALA A 1 102 ? -25.891 -17.495 23.667 1.00 51.22 102 ALA A C 1
ATOM 816 O O . ALA A 1 102 ? -25.593 -18.140 24.678 1.00 51.22 102 ALA A O 1
ATOM 817 N N . PRO A 1 103 ? -27.155 -17.102 23.425 1.00 47.94 103 PRO A N 1
ATOM 818 C CA . PRO A 1 103 ? -28.100 -17.837 22.553 1.00 47.94 103 PRO A CA 1
ATOM 819 C C . PRO A 1 103 ? -28.988 -16.871 21.714 1.00 47.94 103 PRO A C 1
ATOM 821 O O . PRO A 1 103 ? -29.108 -15.704 22.044 1.00 47.94 103 PRO A O 1
ATOM 824 N N . GLU A 1 104 ? -29.608 -17.211 20.581 1.00 46.41 104 GLU A N 1
ATOM 825 C CA . GLU A 1 104 ? -30.623 -18.246 20.388 1.00 46.41 104 GLU A CA 1
ATOM 826 C C . GLU A 1 104 ? -30.843 -18.521 18.882 1.00 46.41 104 GLU A C 1
ATOM 828 O O . GLU A 1 104 ? -30.685 -17.660 18.016 1.00 46.41 104 GLU A O 1
ATOM 833 N N . ARG A 1 105 ? -31.219 -19.767 18.605 1.00 51.38 105 ARG A N 1
ATOM 834 C CA . ARG A 1 105 ? -31.740 -20.320 17.355 1.00 51.38 105 ARG A CA 1
ATOM 835 C C . ARG A 1 105 ? -32.921 -19.497 16.824 1.00 51.38 105 ARG A C 1
ATOM 837 O O . ARG A 1 105 ? -33.905 -19.332 17.532 1.00 51.38 105 ARG A O 1
ATOM 844 N N . PHE A 1 106 ? -32.879 -19.110 15.552 1.00 44.50 106 PHE A N 1
ATOM 845 C CA . PHE A 1 106 ? -34.092 -18.833 14.783 1.00 44.50 106 PHE A CA 1
ATOM 846 C C . PHE A 1 106 ? -34.112 -19.762 13.571 1.00 44.50 106 PHE A C 1
ATOM 848 O O . PHE A 1 106 ? -33.288 -19.649 12.666 1.00 44.50 106 PHE A O 1
ATOM 855 N N . GLU A 1 107 ? -35.019 -20.735 13.621 1.00 39.59 107 GLU A N 1
ATOM 856 C CA . GLU A 1 107 ? -35.470 -21.481 12.452 1.00 39.59 107 GLU A CA 1
ATOM 857 C C . GLU A 1 107 ? -36.364 -20.581 11.593 1.00 39.59 107 GLU A C 1
ATOM 859 O O . GLU A 1 107 ? -37.256 -19.908 12.114 1.00 39.59 107 GLU A O 1
ATOM 864 N N . ALA A 1 108 ? -36.140 -20.633 10.283 1.00 36.25 108 ALA A N 1
ATOM 865 C CA . ALA A 1 108 ? -37.169 -20.723 9.252 1.00 36.25 108 ALA A CA 1
ATOM 866 C C . ALA A 1 108 ? -36.547 -21.420 8.034 1.00 36.25 108 ALA A C 1
ATOM 868 O O . ALA A 1 108 ? -35.435 -21.002 7.634 1.00 36.25 108 ALA A O 1
#

Organism: Solanum tuberosum (NCBI:txid4113)

Radius of gyration: 23.93 Å; chains: 1; bounding box: 62×32×59 Å

Secondary structure (DSSP, 8-state):
-------S-S-TTTHHHHHHHHHHHHHHHTT-S-------S-TTSHHHHHHHHHHHHHHHTT---GGG-SPP--PPPHHHHSHHHHTS-GGG-----S----------

pLDDT: mean 71.49, std 19.42, range [28.64, 92.12]

InterPro domains:
  IPR005324 Small ribosomal subunit protein uS5, C-terminal [PF03719] (19-70)
  IPR014721 Small ribosomal subunit protein uS5 domain 2-type fold, subgroup [G3DSA:3.30.230.10] (15-71)
  IPR020568 Ribosomal protein uS5 domain 2-type superfamily [SSF54211] (19-71)

Foldseek 3Di:
DDDADDPDDDDDPPLVVLLVPLLVVVCVVVVHDDDDDYDDDPPVDSVVSNVVSVVVVVCVVVDDDPVNPDDDDDDDDPCVVCVVVVPDDPPPDDDDDPDDDDDDDDDD